Protein AF-A0A7D4CVN2-F1 (afdb_monomer)

Nearest PDB structures (foldseek):
  2p1a-assembly1_A  TM=7.571E-01  e=5.357E-05  Bacillus cereus ATCC 10987
  2p1a-assembly1_B  TM=7.573E-01  e=2.412E-04  Bacillus cereus ATCC 10987
  2rd9-assembly3_B  TM=7.571E-01  e=7.771E-04  Halalkalibacterium halodurans C-125
  2nsg-assembly1_A  TM=7.338E-01  e=1.968E-02  Corynebacterium glutamicum
  1a22-assembly1_A  TM=1.812E-01  e=3.917E+00  Homo sapiens

Mean predicted aligned error: 4.17 Å

Sequence (163 aa):
MNYSRTEVNALLDEHERAVRYLLSILKRWKEGDLNKSIPHDPKVTYGQVLNHVIGSGYHGYFVWIQQVLGWEVESPPVDKEEVEELCDLRKQMELLEKMTPYARHALKNLTNHDLYPTMYMSNWGGYYTIDGMLEHAIVHVWRHIRQLERAEATLIQQKEQGE

Foldseek 3Di:
DPQQCPLVVVLLVLLLVLLVVVLVVLVVDDLVQQQQAQPVGRVDGLLQLLLVLLLCLQVNLLQVLCVVVVHDADHGPDDNVCSNPDSGSVVSSVSSVCSSVVSCVSCVPPTPVQQDDDWDAGPVGDIHGNVRSSVVSSVSSVVSVVSVVVSVVVVVVVVVVPD

Organism: NCBI:txid1380685

Structure (mmCIF, N/CA/C/O backbone):
data_AF-A0A7D4CVN2-F1
#
_entry.id   AF-A0A7D4CVN2-F1
#
loop_
_atom_site.group_PDB
_atom_site.id
_atom_site.type_symbol
_atom_site.label_atom_id
_atom_site.label_alt_id
_atom_site.label_comp_id
_atom_site.label_asym_id
_atom_site.label_entity_id
_atom_site.label_seq_id
_atom_site.pdbx_PDB_ins_code
_atom_site.Cartn_x
_atom_site.Cartn_y
_atom_site.Cartn_z
_atom_site.occupancy
_atom_site.B_iso_or_equiv
_atom_site.auth_seq_id
_atom_site.auth_comp_id
_atom_site.auth_asym_id
_atom_site.auth_atom_id
_atom_site.pdbx_PDB_model_num
ATOM 1 N N . MET A 1 1 ? -5.386 -11.969 -26.713 1.00 49.62 1 MET A N 1
ATOM 2 C CA . MET A 1 1 ? -4.889 -11.779 -25.333 1.00 49.62 1 MET A CA 1
ATOM 3 C C . MET A 1 1 ? -3.421 -11.416 -25.416 1.00 49.62 1 MET A C 1
ATOM 5 O O . MET A 1 1 ? -2.707 -12.067 -26.167 1.00 49.62 1 MET A O 1
ATOM 9 N N . ASN A 1 2 ? -2.989 -10.356 -24.733 1.00 54.88 2 ASN A N 1
ATOM 10 C CA . ASN A 1 2 ? -1.581 -9.968 -24.714 1.00 54.88 2 ASN A CA 1
ATOM 11 C C . ASN A 1 2 ? -0.850 -10.845 -23.687 1.00 54.88 2 ASN A C 1
ATOM 13 O O . ASN A 1 2 ? -0.874 -10.555 -22.493 1.00 54.88 2 ASN A O 1
ATOM 17 N N . TYR A 1 3 ? -0.284 -11.963 -24.147 1.00 73.38 3 TYR A N 1
ATOM 18 C CA . TYR A 1 3 ? 0.368 -12.946 -23.275 1.00 73.38 3 TYR A CA 1
ATOM 19 C C . TYR A 1 3 ? 1.640 -12.408 -22.604 1.00 73.38 3 TYR A C 1
ATOM 21 O O . TYR A 1 3 ? 2.100 -12.984 -21.627 1.00 73.38 3 TYR A O 1
ATOM 29 N N . SER A 1 4 ? 2.176 -11.275 -23.067 1.00 85.00 4 SER A N 1
ATOM 30 C CA . SER A 1 4 ? 3.398 -10.677 -22.519 1.00 85.00 4 SER A CA 1
ATOM 31 C C . SER A 1 4 ? 3.245 -10.085 -21.118 1.00 85.00 4 SER A C 1
ATOM 33 O O . SER A 1 4 ? 4.238 -9.627 -20.568 1.00 85.00 4 SER A O 1
ATOM 35 N N . ARG A 1 5 ? 2.032 -10.046 -20.550 1.00 93.88 5 ARG A N 1
ATOM 36 C CA . ARG A 1 5 ? 1.753 -9.451 -19.230 1.00 93.88 5 ARG A CA 1
ATOM 37 C C . ARG A 1 5 ? 1.042 -10.391 -18.259 1.00 93.88 5 ARG A C 1
ATOM 39 O O . ARG A 1 5 ? 0.548 -9.933 -17.234 1.00 93.88 5 ARG A O 1
ATOM 46 N N . THR A 1 6 ? 0.896 -11.676 -18.578 1.00 93.94 6 THR A N 1
ATOM 47 C CA . THR A 1 6 ? 0.104 -12.592 -17.736 1.00 93.94 6 THR A CA 1
ATOM 48 C C . THR A 1 6 ? 0.650 -12.730 -16.320 1.00 93.94 6 THR A C 1
ATOM 50 O O . THR A 1 6 ? -0.140 -12.737 -15.383 1.00 93.94 6 THR A O 1
ATOM 53 N N . GLU A 1 7 ? 1.970 -12.804 -16.155 1.00 96.62 7 GLU A N 1
ATOM 54 C CA . GLU A 1 7 ? 2.616 -12.971 -14.846 1.00 96.62 7 GLU A CA 1
ATOM 55 C C . GLU A 1 7 ? 2.564 -11.664 -14.057 1.00 96.62 7 GLU A C 1
ATOM 57 O O . GLU A 1 7 ? 2.121 -11.650 -12.911 1.00 96.62 7 GLU A O 1
ATOM 62 N N . VAL A 1 8 ? 2.870 -10.540 -14.719 1.00 97.44 8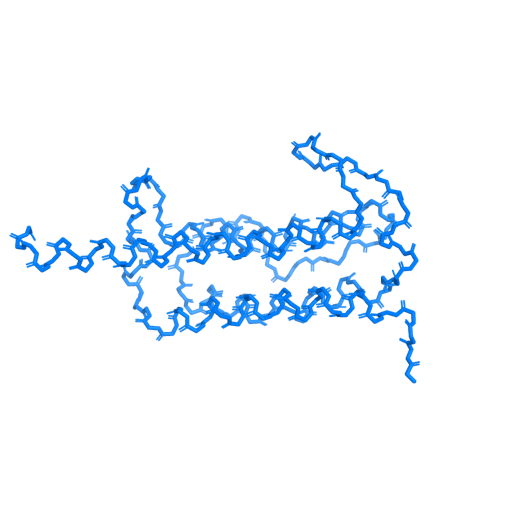 VAL A N 1
ATOM 63 C CA . VAL A 1 8 ? 2.697 -9.195 -14.147 1.00 97.44 8 VAL A CA 1
ATOM 64 C C . VAL A 1 8 ? 1.267 -8.995 -13.643 1.00 97.44 8 VAL A C 1
ATOM 66 O O . VAL A 1 8 ? 1.052 -8.522 -12.529 1.00 97.44 8 VAL A O 1
ATOM 69 N N . ASN A 1 9 ? 0.271 -9.363 -14.451 1.00 97.25 9 ASN A N 1
ATOM 70 C CA . ASN A 1 9 ? -1.128 -9.231 -14.066 1.00 97.25 9 ASN A CA 1
ATOM 71 C C . ASN A 1 9 ? -1.476 -10.151 -12.891 1.00 97.25 9 ASN A C 1
ATOM 73 O O . ASN A 1 9 ? -2.164 -9.693 -11.991 1.00 97.25 9 ASN A O 1
ATOM 77 N N . ALA A 1 10 ? -0.970 -11.388 -12.849 1.00 97.94 10 ALA A N 1
ATOM 78 C CA . ALA A 1 10 ? -1.205 -12.293 -11.723 1.00 97.94 10 ALA A CA 1
ATOM 79 C C . ALA A 1 10 ? -0.675 -11.719 -10.395 1.00 97.94 10 ALA A C 1
ATOM 81 O O . ALA A 1 10 ? -1.369 -11.775 -9.382 1.00 97.94 10 ALA A O 1
ATOM 82 N N . LEU A 1 11 ? 0.510 -11.100 -10.406 1.00 98.44 11 LEU A N 1
ATOM 83 C CA . LEU A 1 11 ? 1.072 -10.425 -9.231 1.00 98.44 11 LEU A CA 1
ATOM 84 C C . LEU A 1 11 ? 0.233 -9.208 -8.814 1.00 98.44 11 LEU A C 1
ATOM 86 O O . LEU A 1 11 ? -0.066 -9.028 -7.634 1.00 98.44 11 LEU A O 1
ATOM 90 N N . LEU A 1 12 ? -0.198 -8.385 -9.774 1.00 98.31 12 LEU A N 1
ATOM 91 C CA . LEU A 1 12 ? -1.059 -7.231 -9.495 1.00 98.31 12 LEU A CA 1
ATOM 92 C C . LEU A 1 12 ? -2.444 -7.642 -8.975 1.00 98.31 12 LEU A C 1
ATOM 94 O O . LEU A 1 12 ? -2.982 -6.977 -8.090 1.00 98.31 12 LEU A O 1
ATOM 98 N N . ASP A 1 13 ? -3.005 -8.733 -9.493 1.00 98.56 13 ASP A N 1
ATOM 99 C CA . ASP A 1 13 ? -4.278 -9.300 -9.044 1.00 98.56 13 ASP A CA 1
ATOM 100 C C . ASP A 1 13 ? -4.160 -9.841 -7.610 1.00 98.56 13 ASP A C 1
ATOM 102 O O . ASP A 1 13 ? -5.059 -9.648 -6.790 1.00 98.56 13 ASP A O 1
ATOM 106 N N . GLU A 1 14 ? -3.035 -10.472 -7.271 1.00 98.69 14 GLU A N 1
ATOM 107 C CA . GLU A 1 14 ? -2.769 -10.963 -5.919 1.00 98.69 14 GLU A CA 1
ATOM 108 C C . GLU A 1 14 ? -2.525 -9.815 -4.923 1.00 98.69 14 GLU A C 1
ATOM 110 O O . GLU A 1 14 ? -3.045 -9.842 -3.803 1.00 98.69 14 GLU A O 1
ATOM 115 N N . HIS A 1 15 ? -1.822 -8.758 -5.338 1.00 98.62 15 HIS A N 1
ATOM 116 C CA . HIS A 1 15 ? -1.700 -7.530 -4.549 1.00 98.62 15 HIS A CA 1
ATOM 117 C C . HIS A 1 15 ? -3.077 -6.894 -4.304 1.00 98.62 15 HIS A C 1
ATOM 119 O O . HIS A 1 15 ? -3.426 -6.565 -3.168 1.00 98.62 15 HIS A O 1
ATOM 125 N N . GLU A 1 16 ? -3.905 -6.778 -5.347 1.00 98.69 16 GLU A N 1
ATOM 126 C CA . GLU A 1 16 ? -5.287 -6.306 -5.228 1.00 98.69 16 GLU A CA 1
ATOM 127 C C . GLU A 1 16 ? -6.100 -7.177 -4.262 1.00 98.69 16 GLU A C 1
ATOM 129 O O . GLU A 1 16 ? -6.851 -6.651 -3.436 1.00 98.69 16 GLU A O 1
ATOM 134 N N . ARG A 1 17 ? -5.945 -8.504 -4.317 1.00 98.69 17 ARG A N 1
ATOM 135 C CA . ARG A 1 17 ? -6.622 -9.430 -3.402 1.00 98.69 17 ARG A CA 1
ATOM 136 C C . ARG A 1 17 ? -6.241 -9.163 -1.947 1.00 98.69 17 ARG A C 1
ATOM 138 O O . ARG A 1 17 ? -7.131 -9.138 -1.094 1.00 98.69 17 ARG A O 1
ATOM 145 N N . ALA A 1 18 ? -4.959 -8.931 -1.668 1.00 98.69 18 ALA A N 1
ATOM 146 C CA . ALA A 1 18 ? -4.482 -8.575 -0.335 1.00 98.69 18 ALA A CA 1
ATOM 147 C C . ALA A 1 18 ? -5.102 -7.252 0.148 1.00 98.69 18 ALA A C 1
ATOM 149 O O . ALA A 1 18 ? -5.692 -7.202 1.228 1.00 98.69 18 ALA A O 1
ATOM 150 N N . VAL A 1 19 ? -5.071 -6.202 -0.680 1.00 98.62 19 VAL A N 1
ATOM 151 C CA . VAL A 1 19 ? -5.665 -4.893 -0.351 1.00 98.62 19 VAL A CA 1
ATOM 152 C C . VAL A 1 19 ? -7.178 -4.999 -0.122 1.00 98.62 19 VAL A C 1
ATOM 154 O O . VAL A 1 19 ? -7.701 -4.453 0.849 1.00 98.62 19 VAL A O 1
ATOM 157 N N . ARG A 1 20 ? -7.901 -5.758 -0.955 1.00 98.56 20 ARG A N 1
ATOM 158 C CA . ARG A 1 20 ? -9.341 -6.013 -0.773 1.00 98.56 20 ARG A CA 1
ATOM 159 C C . ARG A 1 20 ? -9.639 -6.759 0.526 1.00 98.56 20 ARG A C 1
ATOM 161 O O . ARG A 1 20 ? -10.644 -6.468 1.176 1.00 98.56 20 ARG A O 1
ATOM 168 N N . TYR A 1 21 ? -8.785 -7.704 0.916 1.00 98.56 21 TYR A N 1
ATOM 169 C CA . TYR A 1 21 ? -8.926 -8.389 2.196 1.00 98.56 21 TYR A CA 1
ATOM 170 C C . TYR A 1 21 ? -8.703 -7.426 3.367 1.00 98.56 21 TYR A C 1
ATOM 172 O O . TYR A 1 21 ? -9.528 -7.395 4.282 1.00 98.56 21 TYR A O 1
ATOM 180 N N . LEU A 1 22 ? -7.672 -6.575 3.308 1.00 98.44 22 LEU A N 1
ATOM 181 C CA . LEU A 1 22 ? -7.462 -5.517 4.300 1.00 98.44 22 LEU A CA 1
ATOM 182 C C . LEU A 1 22 ? -8.694 -4.608 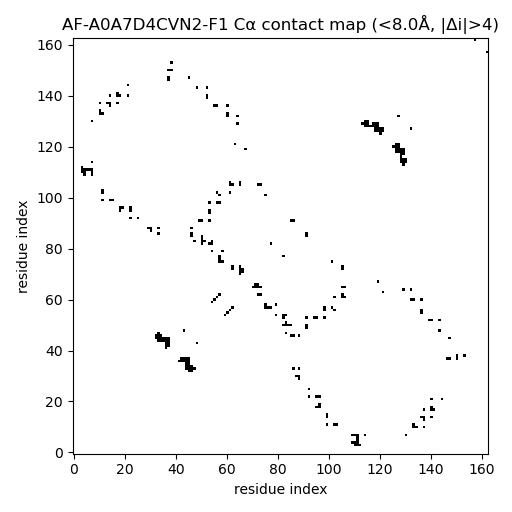4.412 1.00 98.44 22 LEU A C 1
ATOM 184 O O . LEU A 1 22 ? -9.228 -4.439 5.504 1.00 98.44 22 LEU A O 1
ATOM 188 N N . LEU A 1 23 ? -9.228 -4.115 3.292 1.00 98.38 23 LEU A N 1
ATOM 189 C CA . LEU A 1 23 ? -10.462 -3.320 3.271 1.00 98.38 23 LEU A CA 1
ATOM 190 C C . LEU A 1 23 ? -11.647 -4.046 3.929 1.00 98.38 23 LEU A C 1
ATOM 192 O O . LEU A 1 23 ? -12.466 -3.418 4.597 1.00 98.38 23 LEU A O 1
ATOM 196 N N . SER A 1 24 ? -11.752 -5.369 3.776 1.00 97.31 24 SER A N 1
ATOM 197 C CA . SER A 1 24 ? -12.809 -6.158 4.423 1.00 97.31 24 SER A CA 1
ATOM 198 C C . SER A 1 24 ? -12.689 -6.204 5.953 1.00 97.31 24 SER A C 1
ATOM 200 O O . SER A 1 24 ? -13.711 -6.270 6.639 1.00 97.31 24 SER A O 1
ATOM 202 N N . ILE A 1 25 ? -11.464 -6.129 6.488 1.00 95.62 25 ILE A N 1
ATOM 203 C CA . ILE A 1 25 ? -11.207 -5.972 7.925 1.00 95.62 25 ILE A CA 1
ATOM 204 C C . ILE A 1 25 ? -11.654 -4.582 8.375 1.00 95.62 25 ILE A C 1
ATOM 206 O O . ILE A 1 25 ? -12.456 -4.473 9.302 1.00 95.62 25 ILE A O 1
ATOM 210 N N . LEU A 1 26 ? -11.221 -3.539 7.658 1.00 96.50 26 LEU A N 1
ATOM 211 C CA . LEU A 1 26 ? -11.501 -2.139 8.000 1.00 96.50 26 LEU A CA 1
ATOM 212 C C . LEU A 1 26 ? -12.993 -1.796 8.010 1.00 96.50 26 LEU A C 1
ATOM 214 O O . LEU A 1 26 ? -13.424 -0.953 8.786 1.00 96.50 26 LEU A O 1
ATOM 218 N N . LYS A 1 27 ? -13.822 -2.500 7.229 1.00 95.62 27 LYS A N 1
ATOM 219 C CA . LYS A 1 27 ? -15.290 -2.343 7.266 1.00 95.62 27 LYS A CA 1
ATOM 220 C C . LYS A 1 27 ? -15.918 -2.626 8.634 1.00 95.62 27 LYS A C 1
ATOM 222 O O . LYS A 1 27 ? -17.052 -2.215 8.866 1.00 95.62 27 LYS A O 1
ATOM 227 N N . ARG A 1 28 ? -15.232 -3.359 9.516 1.00 92.88 28 ARG A N 1
ATOM 228 C CA . ARG A 1 28 ? -15.699 -3.632 10.885 1.00 92.88 28 ARG A CA 1
ATOM 229 C C . ARG A 1 28 ? -15.233 -2.578 11.888 1.00 92.88 28 ARG A C 1
ATOM 231 O O . ARG A 1 28 ? -15.683 -2.611 13.032 1.00 92.88 28 ARG A O 1
ATOM 238 N N . TRP A 1 29 ? -14.327 -1.691 11.483 1.00 95.00 29 TRP A N 1
ATOM 239 C CA . TRP A 1 29 ? -13.711 -0.714 12.365 1.00 95.00 29 TRP A CA 1
ATOM 240 C C . TRP A 1 29 ? -14.576 0.533 12.532 1.00 95.00 29 TRP A C 1
ATOM 242 O O . TRP A 1 29 ? -15.378 0.903 11.674 1.00 95.00 29 TRP A O 1
ATOM 252 N N . LYS A 1 30 ? -14.385 1.191 13.669 1.00 94.38 30 LYS A N 1
ATOM 253 C CA . LYS A 1 30 ? -14.841 2.548 13.971 1.00 94.38 30 LYS A CA 1
ATOM 254 C C . LYS A 1 30 ? -13.630 3.476 14.001 1.00 94.38 30 LYS A C 1
ATOM 256 O O . LYS A 1 30 ? -12.517 3.020 14.226 1.00 94.38 30 LYS A O 1
ATOM 261 N N . GLU A 1 31 ? -13.856 4.784 13.901 1.00 89.75 31 GLU A N 1
ATOM 262 C CA . GLU A 1 31 ? -12.778 5.788 13.934 1.00 89.75 31 GLU A CA 1
ATOM 263 C C . GLU A 1 31 ? -11.836 5.629 15.141 1.00 89.75 31 GLU A C 1
ATOM 265 O O . GLU A 1 31 ? -10.617 5.686 15.020 1.00 89.75 31 GLU A O 1
ATOM 270 N N . GLY A 1 32 ? -12.398 5.326 16.318 1.00 92.25 32 GLY A N 1
ATOM 271 C CA . GLY A 1 32 ? -11.618 5.103 17.539 1.00 92.25 32 GLY A CA 1
ATOM 272 C C . GLY A 1 32 ? -10.671 3.898 17.483 1.00 92.25 32 GLY A C 1
ATOM 273 O O . GLY A 1 32 ? -9.752 3.821 18.295 1.00 92.25 32 GLY A O 1
ATOM 274 N N . ASP A 1 33 ? -10.857 2.976 16.535 1.00 94.44 33 ASP A N 1
ATOM 275 C CA . ASP A 1 33 ? -9.988 1.811 16.376 1.00 94.44 33 ASP A CA 1
ATOM 276 C C . ASP A 1 33 ? -8.612 2.189 15.823 1.00 94.44 33 ASP A C 1
ATOM 278 O O . ASP A 1 33 ? -7.642 1.504 16.139 1.00 94.44 33 ASP A O 1
ATOM 282 N N . LEU A 1 34 ? -8.491 3.308 15.096 1.00 95.75 34 LEU A N 1
ATOM 283 C CA . LEU A 1 34 ? -7.201 3.799 14.601 1.00 95.75 34 LEU A CA 1
ATOM 284 C C . LEU A 1 34 ? -6.204 4.088 15.724 1.00 95.75 34 LEU A C 1
ATOM 286 O O . LEU A 1 34 ? -5.001 3.925 15.530 1.00 95.75 34 LEU A O 1
ATOM 290 N N . ASN A 1 35 ? -6.705 4.475 16.899 1.00 94.69 35 ASN A N 1
ATOM 291 C CA . ASN A 1 35 ? -5.899 4.819 18.068 1.00 94.69 35 ASN A CA 1
ATOM 292 C C . ASN A 1 35 ? -5.513 3.600 18.918 1.00 94.69 35 ASN A C 1
ATOM 294 O O . ASN A 1 35 ? -4.796 3.750 19.906 1.00 94.69 35 ASN A O 1
ATOM 298 N N . LYS A 1 36 ? -5.980 2.392 18.575 1.00 93.44 36 LYS A N 1
ATOM 299 C CA . LYS A 1 36 ? -5.586 1.174 19.290 1.00 93.44 36 LYS A CA 1
ATOM 300 C C . LYS A 1 36 ? -4.118 0.869 19.030 1.00 93.44 36 LYS A C 1
ATOM 302 O O . LYS A 1 36 ? -3.670 0.876 17.886 1.00 93.44 36 LYS A O 1
ATOM 307 N N . SER A 1 37 ? -3.392 0.551 20.093 1.00 92.88 37 SER A N 1
ATOM 308 C CA . SER A 1 37 ? -1.999 0.122 20.012 1.00 92.88 37 SER A CA 1
ATOM 309 C C . SER A 1 37 ? -1.867 -1.340 19.578 1.00 92.88 37 SER A C 1
ATOM 311 O O . SER A 1 37 ? -2.726 -2.179 19.861 1.00 92.88 37 SER A O 1
ATOM 313 N N . ILE A 1 38 ? -0.746 -1.668 18.938 1.00 91.75 38 ILE A N 1
ATOM 314 C CA . ILE A 1 38 ? -0.348 -3.051 18.676 1.00 91.75 38 ILE A CA 1
ATOM 315 C C . ILE A 1 38 ? 0.165 -3.684 19.988 1.00 91.75 38 ILE A C 1
ATOM 317 O O . ILE A 1 38 ? 1.071 -3.129 20.606 1.00 91.75 38 ILE A O 1
ATOM 321 N N . PRO A 1 39 ? -0.335 -4.860 20.424 1.00 81.56 39 PRO A N 1
ATOM 322 C CA . PRO A 1 39 ? 0.016 -5.441 21.728 1.00 81.56 39 PRO A CA 1
ATOM 323 C C . PRO A 1 39 ? 1.516 -5.656 21.981 1.00 81.56 39 PRO A C 1
ATOM 325 O O . PRO A 1 39 ? 1.973 -5.548 23.114 1.00 81.56 39 PRO A O 1
ATOM 328 N N . HIS A 1 40 ? 2.291 -5.957 20.936 1.00 79.25 40 HIS A N 1
ATOM 329 C CA . HIS A 1 40 ? 3.741 -6.181 21.032 1.00 79.25 40 HIS A CA 1
ATOM 330 C C . HIS A 1 40 ? 4.583 -4.956 20.649 1.00 79.25 40 HIS A C 1
ATOM 332 O O . HIS A 1 40 ? 5.807 -5.022 20.707 1.00 79.25 40 HIS A O 1
ATOM 338 N N . ASP A 1 41 ? 3.938 -3.854 20.268 1.00 84.50 41 ASP A N 1
ATOM 339 C CA . ASP A 1 41 ? 4.583 -2.571 20.013 1.00 84.50 41 ASP A CA 1
ATOM 340 C C . ASP A 1 41 ? 3.609 -1.438 20.372 1.00 84.50 41 ASP A C 1
ATOM 342 O O . ASP A 1 41 ? 2.926 -0.889 19.503 1.00 84.50 41 ASP A O 1
ATOM 346 N N . PRO A 1 42 ? 3.489 -1.098 21.669 1.00 79.69 42 PRO A N 1
ATOM 347 C CA . PRO A 1 42 ? 2.459 -0.180 22.136 1.00 79.69 42 PRO A CA 1
ATOM 348 C C . PRO A 1 42 ? 2.618 1.253 21.605 1.00 79.69 42 PRO A C 1
ATOM 350 O O . PRO A 1 42 ? 1.682 2.046 21.712 1.00 79.69 42 PRO A O 1
ATOM 353 N N . LYS A 1 43 ? 3.784 1.582 21.030 1.00 87.56 43 LYS A N 1
ATOM 354 C CA . LYS A 1 43 ? 4.072 2.877 20.397 1.00 87.56 43 LYS A CA 1
ATOM 355 C C . LYS A 1 43 ? 3.497 2.988 18.987 1.00 87.56 43 LYS A C 1
ATOM 357 O O . LYS A 1 43 ? 3.448 4.095 18.461 1.00 87.56 43 LYS A O 1
ATOM 362 N N . VAL A 1 44 ? 3.101 1.864 18.393 1.00 92.81 44 VAL A N 1
ATOM 363 C CA . VAL A 1 44 ? 2.536 1.795 17.049 1.00 92.81 44 VAL A CA 1
ATOM 364 C C . VAL A 1 44 ? 1.035 1.567 17.149 1.00 92.81 44 VAL A C 1
ATOM 366 O O . VAL A 1 44 ? 0.576 0.619 17.790 1.00 92.81 44 VAL A O 1
ATOM 369 N N . THR A 1 45 ? 0.264 2.431 16.497 1.00 95.81 45 THR A N 1
ATOM 370 C CA . THR A 1 45 ? -1.193 2.319 16.420 1.00 95.81 45 THR A CA 1
ATOM 371 C C . THR A 1 45 ? -1.652 1.619 15.146 1.00 95.81 45 THR A C 1
ATOM 373 O O . THR A 1 45 ? -0.905 1.472 14.176 1.00 95.81 45 THR A O 1
ATOM 376 N N . TYR A 1 46 ? -2.916 1.203 15.122 1.00 96.56 46 TYR A N 1
ATOM 377 C CA . TYR A 1 46 ? -3.542 0.620 13.936 1.00 96.56 46 TYR A CA 1
ATOM 378 C C . TYR A 1 46 ? -3.499 1.598 12.757 1.00 96.56 46 TYR A C 1
ATOM 380 O O . TYR A 1 46 ? -3.137 1.201 11.651 1.00 96.56 46 TYR A O 1
ATOM 388 N N . GLY A 1 47 ? -3.792 2.880 13.002 1.00 97.19 47 GLY A N 1
ATOM 389 C CA . GLY A 1 47 ? -3.705 3.926 11.983 1.00 97.19 47 GLY A CA 1
ATOM 390 C C . GLY A 1 47 ? -2.297 4.069 11.406 1.00 97.19 47 GLY A C 1
ATOM 391 O O . GLY A 1 47 ? -2.142 4.129 10.191 1.00 97.19 47 GLY A O 1
ATOM 392 N N . GLN A 1 48 ? -1.258 4.011 12.243 1.00 97.25 48 GLN A N 1
ATOM 393 C CA . GLN A 1 48 ? 0.130 4.068 11.770 1.00 97.25 48 GLN A CA 1
ATOM 394 C C . GLN A 1 48 ? 0.515 2.850 10.918 1.00 97.25 48 GLN A C 1
ATOM 396 O O . GLN A 1 48 ? 1.247 2.992 9.940 1.00 97.25 48 GLN A O 1
ATOM 401 N N . VAL A 1 49 ? -0.006 1.657 11.233 1.00 97.38 49 VAL A N 1
ATOM 402 C CA . VAL A 1 49 ? 0.169 0.472 10.374 1.00 97.38 49 VAL A CA 1
ATOM 403 C C . VAL A 1 49 ? -0.502 0.679 9.013 1.00 97.38 49 VAL A C 1
ATOM 405 O O . VAL A 1 49 ? 0.088 0.334 7.988 1.00 97.38 49 VAL A O 1
ATOM 408 N N . LEU A 1 50 ? -1.699 1.273 8.973 1.00 97.88 50 LEU A N 1
ATOM 409 C CA . LEU A 1 50 ? -2.375 1.590 7.711 1.00 97.88 50 LEU A CA 1
ATOM 410 C C . LEU A 1 50 ? -1.606 2.628 6.894 1.00 97.88 50 LEU A C 1
ATOM 412 O O . LEU A 1 50 ? -1.376 2.397 5.708 1.00 97.88 50 LEU A O 1
ATOM 416 N N . ASN A 1 51 ? -1.137 3.708 7.521 1.00 98.19 51 ASN A N 1
ATOM 417 C CA . ASN A 1 51 ? -0.305 4.720 6.863 1.00 98.19 51 ASN A CA 1
ATOM 418 C C . ASN A 1 51 ? 0.967 4.094 6.290 1.00 98.19 51 ASN A C 1
ATOM 420 O O . ASN A 1 51 ? 1.349 4.391 5.162 1.00 98.19 51 ASN A O 1
ATOM 424 N N . HIS A 1 52 ? 1.584 3.159 7.018 1.00 97.25 52 HIS A N 1
ATOM 425 C CA . HIS A 1 52 ? 2.748 2.432 6.527 1.00 97.25 52 HIS A CA 1
ATOM 426 C C . HIS A 1 52 ? 2.435 1.601 5.274 1.00 97.25 52 HIS A C 1
ATOM 428 O O . HIS A 1 52 ? 3.212 1.623 4.321 1.00 97.25 52 HIS A O 1
ATOM 434 N N . VAL A 1 53 ? 1.299 0.897 5.232 1.00 98.19 53 VAL A N 1
ATOM 435 C CA . VAL A 1 53 ? 0.863 0.144 4.041 1.00 98.19 53 VAL A CA 1
ATOM 436 C C . VAL A 1 53 ? 0.573 1.084 2.868 1.00 98.19 53 VAL A C 1
ATOM 438 O O . VAL A 1 53 ? 1.081 0.864 1.768 1.00 98.19 53 VAL A O 1
ATOM 441 N N . ILE A 1 54 ? -0.183 2.158 3.106 1.00 98.31 54 ILE A N 1
ATOM 442 C CA . ILE A 1 54 ? -0.534 3.167 2.097 1.00 98.31 54 ILE A CA 1
ATOM 443 C C . ILE A 1 54 ? 0.732 3.802 1.513 1.00 98.31 54 ILE A C 1
ATOM 445 O O . ILE A 1 54 ? 0.924 3.795 0.296 1.00 98.31 54 ILE A O 1
ATOM 449 N N . GLY A 1 55 ? 1.627 4.277 2.377 1.00 97.44 55 GLY A N 1
ATOM 450 C CA . GLY A 1 55 ? 2.875 4.918 1.982 1.00 97.44 55 GLY A CA 1
ATOM 451 C C . GLY A 1 55 ? 3.812 3.970 1.236 1.00 97.44 55 GLY A C 1
ATOM 452 O O . GLY A 1 55 ? 4.430 4.372 0.254 1.00 97.44 55 GLY A O 1
ATOM 453 N N . SER A 1 56 ? 3.872 2.695 1.634 1.00 96.31 56 SER A N 1
ATOM 454 C CA . SER A 1 56 ? 4.703 1.692 0.950 1.00 96.31 56 SER A CA 1
ATOM 455 C C . SER A 1 56 ? 4.220 1.409 -0.477 1.00 96.31 56 SER A C 1
ATOM 457 O O . SER A 1 56 ? 5.042 1.227 -1.374 1.00 96.31 56 SER A O 1
ATOM 459 N N . GLY A 1 57 ? 2.904 1.421 -0.711 1.00 95.50 57 GLY A N 1
ATOM 460 C CA . GLY A 1 57 ? 2.332 1.295 -2.052 1.00 95.50 57 GLY A CA 1
ATOM 461 C C . GLY A 1 57 ? 2.587 2.532 -2.917 1.00 95.50 57 GLY A C 1
ATOM 462 O O . GLY A 1 57 ? 3.168 2.425 -3.996 1.00 95.50 57 GLY A O 1
ATOM 463 N N . TYR A 1 58 ? 2.184 3.709 -2.433 1.00 97.00 58 TYR A N 1
ATOM 464 C CA . TYR A 1 58 ? 2.228 4.953 -3.208 1.00 97.00 58 TYR A CA 1
ATOM 465 C C . TYR A 1 58 ? 3.634 5.529 -3.385 1.00 97.00 58 TYR A C 1
ATOM 467 O O . TYR A 1 58 ? 3.949 6.014 -4.461 1.00 97.00 58 TYR A O 1
ATOM 475 N N . HIS A 1 59 ? 4.500 5.448 -2.375 1.00 95.88 59 HIS A N 1
ATOM 476 C CA . HIS A 1 59 ? 5.824 6.087 -2.391 1.00 95.88 59 HIS A CA 1
ATOM 477 C C . HIS A 1 59 ? 6.989 5.092 -2.334 1.00 95.88 59 HIS A C 1
ATOM 479 O O . HIS A 1 59 ? 8.149 5.501 -2.326 1.00 95.88 59 HIS A O 1
ATOM 485 N N . GLY A 1 60 ? 6.695 3.793 -2.260 1.00 95.56 60 GLY A N 1
ATOM 486 C CA . GLY A 1 60 ? 7.689 2.734 -2.132 1.00 95.56 60 GLY A CA 1
ATOM 487 C C . GLY A 1 60 ? 7.784 1.886 -3.392 1.00 95.56 60 GLY A C 1
ATOM 488 O O . GLY A 1 60 ? 8.479 2.236 -4.342 1.00 95.56 60 GLY A O 1
ATOM 489 N N . TYR A 1 61 ? 7.108 0.740 -3.384 1.00 97.12 61 TYR A N 1
ATOM 490 C CA . TYR A 1 61 ? 7.362 -0.358 -4.316 1.00 97.12 61 TYR A CA 1
ATOM 491 C C . TYR A 1 61 ? 7.157 0.024 -5.785 1.00 97.12 61 TYR A C 1
ATOM 493 O O . TYR A 1 61 ? 8.045 -0.198 -6.608 1.00 97.12 61 TYR A O 1
ATOM 501 N N . PHE A 1 62 ? 6.023 0.640 -6.128 1.00 96.81 62 PHE A N 1
ATOM 502 C CA . PHE A 1 62 ? 5.713 0.977 -7.522 1.00 96.81 62 PHE A CA 1
ATOM 503 C C . PHE A 1 62 ? 6.560 2.139 -8.047 1.00 96.81 62 PHE A C 1
ATOM 505 O O . PHE A 1 62 ? 6.928 2.156 -9.220 1.00 96.81 62 PHE A O 1
ATOM 512 N N . VAL A 1 63 ? 6.925 3.085 -7.180 1.00 96.56 63 VAL A N 1
ATOM 513 C CA . VAL A 1 63 ? 7.870 4.161 -7.509 1.00 96.56 63 VAL A CA 1
ATOM 514 C C . VAL A 1 63 ? 9.259 3.587 -7.765 1.00 96.56 63 VAL A C 1
ATOM 516 O O . VAL A 1 63 ? 9.869 3.899 -8.784 1.00 96.56 63 VAL A O 1
ATOM 519 N N . TRP A 1 64 ? 9.734 2.695 -6.894 1.00 97.38 64 TRP A N 1
ATOM 520 C CA . TRP A 1 64 ? 11.036 2.056 -7.051 1.00 97.38 64 TRP A CA 1
ATOM 521 C C . TRP A 1 64 ? 11.133 1.277 -8.367 1.00 97.38 64 TRP A C 1
ATOM 523 O O . TRP A 1 64 ? 12.117 1.440 -9.081 1.00 97.38 64 TRP A O 1
ATOM 533 N N . ILE A 1 65 ? 10.101 0.503 -8.740 1.00 97.81 65 ILE A N 1
ATOM 534 C CA . ILE A 1 65 ? 10.082 -0.239 -10.016 1.00 97.81 65 ILE A CA 1
ATOM 535 C C . ILE A 1 65 ? 10.253 0.719 -11.203 1.00 97.81 65 ILE A C 1
ATOM 537 O O . ILE A 1 65 ? 11.085 0.480 -12.074 1.00 97.81 65 ILE A O 1
ATOM 541 N N . GLN A 1 66 ? 9.508 1.827 -11.224 1.00 97.56 66 GLN A N 1
ATOM 542 C CA . GLN A 1 66 ? 9.621 2.831 -12.288 1.00 97.56 66 GLN A CA 1
ATOM 543 C C . GLN A 1 66 ? 11.030 3.442 -12.335 1.00 97.56 66 GLN A C 1
ATOM 545 O O . GLN A 1 66 ? 11.623 3.542 -13.407 1.00 97.56 66 GLN A O 1
ATOM 550 N N . GLN A 1 67 ? 11.598 3.782 -11.174 1.00 96.56 67 GLN A N 1
ATOM 551 C CA . GLN A 1 67 ? 12.932 4.377 -11.068 1.00 96.56 67 GLN A CA 1
ATOM 552 C C . GLN A 1 67 ? 14.034 3.450 -11.589 1.00 96.56 67 GLN A C 1
ATOM 554 O O . GLN A 1 67 ? 14.873 3.882 -12.378 1.00 96.56 67 GLN A O 1
ATOM 559 N N . VAL A 1 68 ? 14.041 2.178 -11.179 1.00 97.25 68 VAL A N 1
ATOM 560 C CA . VAL A 1 68 ? 15.104 1.241 -11.580 1.00 97.25 68 VAL A CA 1
ATOM 561 C C . VAL A 1 68 ? 15.013 0.827 -13.049 1.00 97.25 68 VAL A C 1
ATOM 563 O O . VAL A 1 68 ? 16.026 0.466 -13.648 1.00 97.25 68 VAL A O 1
ATOM 566 N N . LEU A 1 69 ? 13.822 0.930 -13.646 1.00 96.88 69 LEU A N 1
ATOM 567 C CA . LEU A 1 69 ? 13.601 0.748 -15.083 1.00 96.88 69 LEU A CA 1
ATOM 568 C C . LEU A 1 69 ? 13.822 2.038 -15.894 1.00 96.88 69 LEU A C 1
ATOM 570 O O . LEU A 1 69 ? 13.692 2.021 -17.118 1.00 96.88 69 LEU A O 1
ATOM 574 N N . GLY A 1 70 ? 14.181 3.148 -15.238 1.00 96.56 70 GLY A N 1
ATOM 575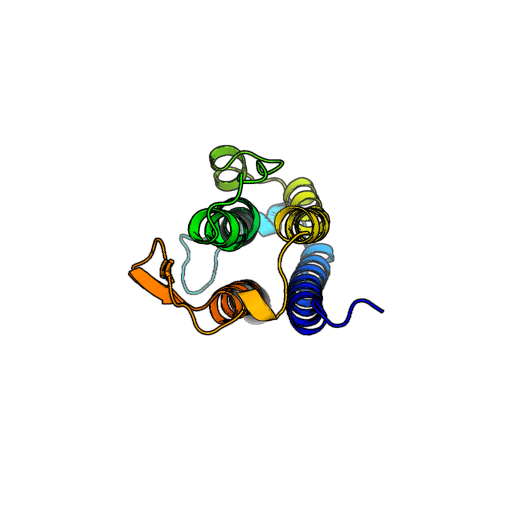 C CA . GLY A 1 70 ? 14.444 4.434 -15.887 1.00 96.56 70 GLY A CA 1
ATOM 576 C C . GLY A 1 70 ? 13.201 5.084 -16.496 1.00 96.56 70 GLY A C 1
ATOM 577 O O . GLY A 1 70 ? 13.315 5.845 -17.456 1.00 96.56 70 GLY A O 1
ATOM 578 N N . TRP A 1 71 ? 12.013 4.757 -15.987 1.00 96.69 71 TRP A N 1
ATOM 579 C CA . TRP A 1 71 ? 10.757 5.345 -16.437 1.00 96.69 71 TRP A CA 1
ATOM 580 C C . TRP A 1 71 ? 10.510 6.693 -15.765 1.00 96.69 71 TRP A C 1
ATOM 582 O O . TRP A 1 71 ? 10.998 6.969 -14.668 1.00 96.69 71 TRP A O 1
ATOM 592 N N . GLU A 1 72 ? 9.702 7.524 -16.420 1.00 95.44 72 GLU A N 1
ATOM 593 C CA . GLU A 1 72 ? 9.094 8.668 -15.750 1.00 95.44 72 GLU A CA 1
ATOM 594 C C . GLU A 1 72 ? 8.192 8.151 -14.624 1.00 95.44 72 GLU A C 1
ATOM 596 O O . GLU A 1 72 ? 7.370 7.258 -14.836 1.00 95.44 72 GLU A O 1
ATOM 601 N N . VAL A 1 73 ? 8.404 8.668 -13.415 1.00 94.81 73 VAL A N 1
ATOM 602 C CA . VAL A 1 73 ? 7.678 8.224 -12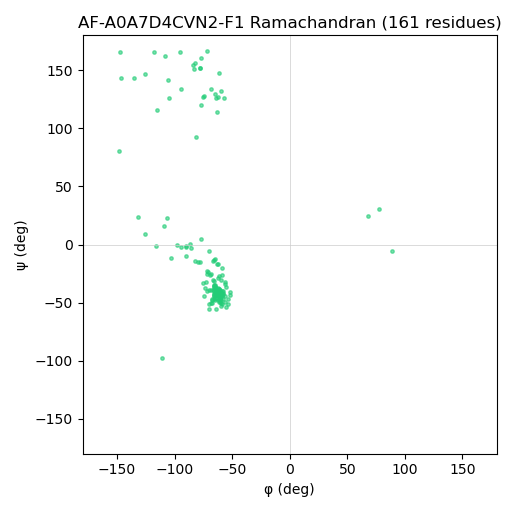.226 1.00 94.81 73 VAL A CA 1
ATOM 603 C C . VAL A 1 73 ? 6.285 8.835 -12.244 1.00 94.81 73 VAL A C 1
ATOM 605 O O . VAL A 1 73 ? 6.142 10.053 -12.179 1.00 94.81 73 VAL A O 1
ATOM 608 N N . GLU A 1 74 ? 5.264 7.983 -12.264 1.00 92.94 74 GLU A N 1
ATOM 609 C CA . GLU A 1 74 ? 3.885 8.402 -12.045 1.00 92.94 74 GLU A CA 1
ATOM 610 C C . GLU A 1 74 ? 3.737 8.977 -10.630 1.00 92.94 74 GLU A C 1
ATOM 612 O O . GLU A 1 74 ? 3.865 8.253 -9.630 1.00 92.94 74 GLU A O 1
ATOM 617 N N . SER A 1 75 ? 3.454 10.279 -10.558 1.00 91.06 75 SER A N 1
ATOM 618 C CA . SER A 1 75 ? 3.246 10.991 -9.300 1.00 91.06 75 SER A CA 1
ATOM 619 C C . SER A 1 75 ? 2.119 10.345 -8.491 1.00 91.06 75 SER A C 1
ATOM 621 O O . SER A 1 75 ? 1.006 10.180 -9.001 1.00 91.06 75 SER A O 1
ATOM 623 N N . PRO A 1 76 ? 2.366 9.985 -7.223 1.00 92.06 76 PRO A N 1
ATOM 624 C CA . PRO A 1 76 ? 1.316 9.473 -6.359 1.00 92.06 76 PRO A CA 1
ATOM 625 C C . PRO A 1 76 ? 0.198 10.511 -6.158 1.00 92.06 76 PRO A C 1
ATOM 627 O O . PRO A 1 76 ? 0.470 11.708 -6.121 1.00 92.06 76 PRO A O 1
ATOM 630 N N . PRO A 1 77 ? -1.065 10.081 -6.001 1.00 91.00 77 PRO A N 1
ATOM 631 C CA . PRO A 1 77 ? -2.213 10.975 -5.842 1.00 91.00 77 PRO A CA 1
ATOM 632 C C . PRO A 1 77 ? -2.330 11.593 -4.436 1.00 91.00 77 PRO A C 1
ATOM 634 O O . PRO A 1 77 ? -3.340 12.224 -4.133 1.00 91.00 77 PRO A O 1
ATOM 637 N N . VAL A 1 78 ? -1.356 11.344 -3.565 1.00 93.56 78 VAL A N 1
ATOM 638 C CA . VAL A 1 78 ? -1.297 11.796 -2.175 1.00 93.56 78 VAL A CA 1
ATOM 639 C C . VAL A 1 78 ? 0.166 12.045 -1.829 1.00 93.56 78 VAL A C 1
ATOM 641 O O . VAL A 1 78 ? 1.026 11.312 -2.315 1.00 93.56 78 VAL A O 1
ATOM 644 N N . ASP A 1 79 ? 0.446 13.069 -1.027 1.00 95.38 79 ASP A N 1
ATOM 645 C CA . ASP A 1 79 ? 1.807 13.375 -0.589 1.00 95.38 79 ASP A CA 1
ATOM 646 C C . ASP A 1 79 ? 2.256 12.440 0.540 1.00 95.38 79 ASP A C 1
ATOM 648 O O . ASP A 1 79 ? 1.452 11.953 1.340 1.00 95.38 79 ASP A O 1
ATOM 652 N N . LYS A 1 80 ? 3.567 12.201 0.633 1.00 93.56 80 LYS A N 1
ATOM 653 C CA . LYS A 1 80 ? 4.120 11.256 1.608 1.00 93.56 80 LYS A CA 1
ATOM 654 C C . LYS A 1 80 ? 3.865 11.721 3.041 1.00 93.56 80 LYS A C 1
ATOM 656 O O . LYS A 1 80 ? 3.428 10.928 3.871 1.00 93.56 80 LYS A O 1
ATOM 661 N N . GLU A 1 81 ? 4.111 12.996 3.309 1.00 94.75 81 GLU A N 1
ATOM 662 C CA . GLU A 1 81 ? 3.899 13.628 4.610 1.00 94.75 81 GLU A CA 1
ATOM 663 C C . GLU A 1 81 ? 2.414 13.581 5.001 1.00 94.75 81 GLU A C 1
ATOM 665 O O . GLU A 1 81 ? 2.076 13.277 6.144 1.00 94.75 81 GLU A O 1
ATOM 670 N N . GLU A 1 82 ? 1.515 13.781 4.030 1.00 94.75 82 GLU A N 1
ATOM 671 C CA . GLU A 1 82 ? 0.070 13.677 4.247 1.00 94.75 82 GLU A CA 1
ATOM 672 C C . GLU A 1 82 ? -0.344 12.255 4.649 1.00 94.75 82 GLU A C 1
ATOM 674 O O . GLU A 1 82 ? -1.184 12.086 5.534 1.00 94.75 82 GLU A O 1
ATOM 679 N N . VAL A 1 83 ? 0.250 11.223 4.038 1.00 95.50 83 VAL A N 1
ATOM 680 C CA . VAL A 1 83 ? 0.004 9.828 4.430 1.00 95.50 83 VAL A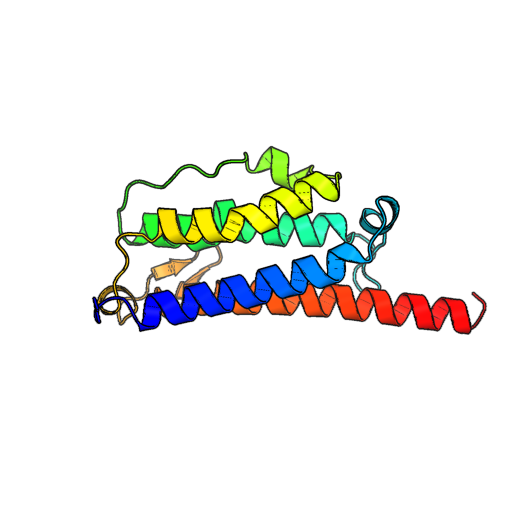 CA 1
ATOM 681 C C . VAL A 1 83 ? 0.529 9.544 5.833 1.00 95.50 83 VAL A C 1
ATOM 683 O O . VAL A 1 83 ? -0.144 8.855 6.594 1.00 95.50 83 VAL A O 1
ATOM 686 N N . GLU A 1 84 ? 1.716 10.034 6.191 1.00 93.44 84 GLU A N 1
ATOM 687 C CA . GLU A 1 84 ? 2.334 9.760 7.495 1.00 93.44 84 GLU A CA 1
ATOM 688 C C . GLU A 1 84 ? 1.480 10.282 8.660 1.00 93.44 84 GLU A C 1
ATOM 690 O O . GLU A 1 84 ? 1.317 9.582 9.665 1.00 93.44 84 GLU A O 1
ATOM 695 N N . GLU A 1 85 ? 0.866 11.452 8.491 1.00 94.00 85 GLU A N 1
ATOM 696 C CA . GLU A 1 85 ? 0.030 12.110 9.503 1.00 94.00 85 GLU A CA 1
ATOM 697 C C . GLU A 1 85 ? -1.459 11.724 9.433 1.00 94.00 85 GLU A C 1
ATOM 699 O O . GLU A 1 85 ? -2.260 12.158 10.267 1.00 94.00 85 GLU A O 1
ATOM 704 N N . LEU A 1 86 ? -1.857 10.897 8.462 1.00 95.38 86 LEU A N 1
ATOM 705 C CA . LEU A 1 86 ? -3.260 10.584 8.212 1.00 95.38 86 LEU A CA 1
ATOM 706 C C . LEU A 1 86 ? -3.913 9.841 9.390 1.00 95.38 86 LEU A C 1
ATOM 708 O O . LEU A 1 86 ? -3.458 8.777 9.810 1.00 95.38 86 LEU A O 1
ATOM 712 N N . CYS A 1 87 ? -5.028 10.373 9.890 1.00 94.44 87 CYS A N 1
ATOM 713 C CA . CYS A 1 87 ? -5.758 9.827 11.039 1.00 94.44 87 CYS A CA 1
ATOM 714 C C . CYS A 1 87 ? -7.274 9.698 10.805 1.00 94.44 87 CYS A C 1
ATOM 716 O O . CYS A 1 87 ? -8.037 9.681 11.765 1.00 94.44 87 CYS A O 1
ATOM 718 N N . ASP A 1 88 ? -7.694 9.610 9.539 1.00 97.00 88 ASP A N 1
ATOM 719 C CA . ASP A 1 88 ? -9.094 9.468 9.120 1.00 97.00 88 ASP A CA 1
ATOM 720 C C . ASP A 1 88 ? -9.301 8.112 8.429 1.00 97.00 88 ASP A C 1
ATOM 722 O O . ASP A 1 88 ? -8.736 7.854 7.357 1.00 97.00 88 ASP A O 1
ATOM 726 N N . LEU A 1 89 ? -10.116 7.242 9.033 1.00 97.50 89 LEU A N 1
ATOM 727 C CA . LEU A 1 89 ? -10.337 5.870 8.567 1.00 97.50 89 LEU A CA 1
ATOM 728 C C . LEU A 1 89 ? -10.965 5.853 7.175 1.00 97.50 89 LEU A C 1
ATOM 730 O O . LEU A 1 89 ? -10.583 5.044 6.327 1.00 97.50 89 LEU A O 1
ATOM 734 N N . ARG A 1 90 ? -11.920 6.749 6.909 1.00 97.50 90 ARG A N 1
ATOM 735 C CA . ARG A 1 90 ? -12.599 6.816 5.612 1.00 97.50 90 ARG A CA 1
ATOM 736 C C . ARG A 1 90 ? -11.610 7.193 4.514 1.00 97.50 90 ARG A C 1
ATOM 738 O O . ARG A 1 90 ? -11.624 6.572 3.452 1.00 97.50 90 ARG A O 1
ATOM 745 N N . LYS A 1 91 ? -10.743 8.169 4.771 1.00 97.44 91 LYS A N 1
ATOM 746 C CA . LYS A 1 91 ? -9.713 8.604 3.827 1.00 97.44 91 LYS A CA 1
ATOM 747 C C . LYS A 1 91 ? -8.639 7.532 3.627 1.00 97.44 91 LYS A C 1
ATOM 749 O O . LYS A 1 91 ? -8.23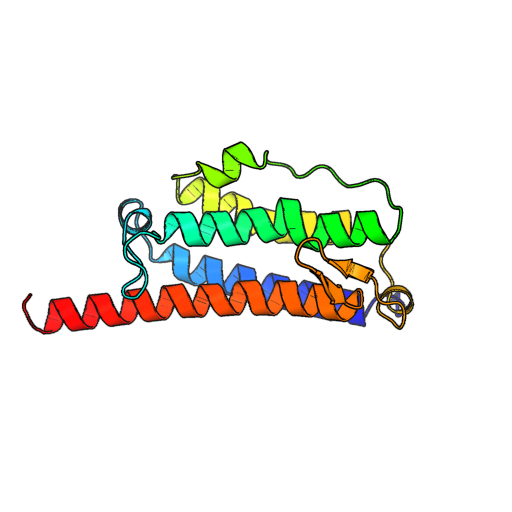8 7.289 2.492 1.00 97.44 91 LYS A O 1
ATOM 754 N N . GLN A 1 92 ? -8.233 6.823 4.682 1.00 97.88 92 GLN A N 1
ATOM 755 C CA . GLN A 1 92 ? -7.336 5.664 4.565 1.00 97.88 92 GLN A CA 1
ATOM 756 C C . GLN A 1 92 ? -7.946 4.556 3.694 1.00 97.88 92 GLN A C 1
ATOM 758 O O . GLN A 1 92 ? -7.273 4.021 2.813 1.00 97.88 92 GLN A O 1
ATOM 763 N N . MET A 1 93 ? -9.229 4.234 3.893 1.00 98.25 93 MET A N 1
ATOM 764 C CA . MET A 1 93 ? -9.945 3.259 3.065 1.00 98.25 93 MET A CA 1
ATOM 765 C C . MET A 1 93 ? -10.029 3.707 1.602 1.00 98.25 93 MET A C 1
ATOM 767 O O . MET A 1 93 ? -9.762 2.907 0.710 1.00 98.25 93 MET A O 1
ATOM 771 N N . GLU A 1 94 ? -10.326 4.981 1.344 1.00 97.94 94 GLU A N 1
ATOM 772 C CA . GLU A 1 94 ? -10.361 5.537 -0.014 1.00 97.94 94 GLU A CA 1
ATOM 773 C C . GLU A 1 94 ? -8.996 5.429 -0.716 1.00 97.94 94 GLU A C 1
ATOM 775 O O . GLU A 1 94 ? -8.916 5.035 -1.883 1.00 97.94 94 GLU A O 1
ATOM 780 N N . LEU A 1 95 ? -7.904 5.734 -0.009 1.00 98.31 95 LEU A N 1
ATOM 781 C CA . LEU A 1 95 ? -6.550 5.597 -0.546 1.00 98.31 95 LEU A CA 1
ATOM 782 C C . LEU A 1 95 ? -6.203 4.137 -0.857 1.00 98.31 95 LEU A C 1
ATOM 784 O O . LEU A 1 95 ? -5.600 3.871 -1.898 1.00 98.31 95 LEU A O 1
ATOM 788 N N . LEU A 1 96 ? -6.609 3.192 -0.005 1.00 98.12 96 LEU A N 1
ATOM 789 C CA . LEU A 1 96 ? -6.441 1.757 -0.255 1.00 98.12 96 LEU A CA 1
ATOM 790 C C . LEU A 1 96 ? -7.256 1.290 -1.473 1.00 98.12 96 LEU A C 1
ATOM 792 O O . LEU A 1 96 ? -6.735 0.554 -2.309 1.00 98.12 96 LEU A O 1
ATOM 796 N N . GLU A 1 97 ? -8.500 1.750 -1.632 1.00 97.56 97 GLU A N 1
ATOM 797 C CA . GLU A 1 97 ? -9.333 1.446 -2.807 1.00 97.56 97 GLU A CA 1
ATOM 798 C C . GLU A 1 97 ? -8.699 1.956 -4.111 1.00 97.56 97 GLU A C 1
ATOM 800 O O . GLU A 1 97 ? -8.704 1.260 -5.130 1.00 97.56 97 GLU A O 1
ATOM 805 N N . LYS A 1 98 ? -8.092 3.148 -4.073 1.00 97.69 98 LYS A N 1
ATOM 806 C CA . LYS A 1 98 ? -7.412 3.771 -5.221 1.00 97.69 98 LYS A CA 1
ATOM 807 C C . LYS A 1 98 ? -6.023 3.199 -5.519 1.00 97.69 98 LYS A C 1
ATOM 809 O O . LYS A 1 98 ? -5.518 3.388 -6.629 1.00 97.69 98 LYS A O 1
ATOM 814 N N . MET A 1 99 ? -5.430 2.452 -4.587 1.00 97.69 99 MET A N 1
ATOM 815 C CA . MET A 1 99 ? -4.061 1.946 -4.720 1.00 97.69 99 MET A CA 1
ATOM 816 C C . MET A 1 99 ? -3.911 0.981 -5.896 1.00 97.69 99 MET A C 1
ATOM 818 O O . MET A 1 99 ? -2.915 1.026 -6.614 1.00 97.69 99 MET A O 1
ATOM 822 N N . THR A 1 100 ? -4.904 0.120 -6.129 1.00 95.12 100 THR A N 1
ATOM 823 C CA . THR A 1 100 ? -4.841 -0.845 -7.236 1.00 95.12 100 THR A CA 1
ATOM 824 C C . THR A 1 100 ? -4.906 -0.160 -8.608 1.00 95.12 100 THR A C 1
ATOM 826 O O . THR A 1 100 ? -4.038 -0.435 -9.440 1.00 95.12 100 THR A O 1
ATOM 829 N N . PRO A 1 101 ? -5.873 0.743 -8.883 1.00 97.19 101 PRO A N 1
ATOM 830 C CA . PRO A 1 101 ? -5.854 1.551 -10.101 1.00 97.19 101 PRO A CA 1
ATOM 831 C C . PRO A 1 101 ? -4.531 2.292 -10.320 1.00 97.19 101 PRO A C 1
ATOM 833 O O . PRO A 1 101 ? -4.003 2.256 -11.432 1.00 97.19 101 PRO A O 1
ATOM 836 N N . TYR A 1 102 ? -3.974 2.899 -9.266 1.00 97.50 102 TYR A N 1
ATOM 837 C CA . TYR A 1 102 ? -2.669 3.559 -9.326 1.00 97.50 102 TYR A CA 1
ATOM 838 C C . TYR A 1 102 ? -1.559 2.583 -9.733 1.00 97.50 102 TYR A C 1
ATOM 840 O O . TYR A 1 102 ? -0.874 2.824 -10.723 1.00 97.50 102 TYR A O 1
ATOM 848 N N . ALA A 1 103 ? -1.432 1.442 -9.050 1.00 97.12 103 ALA A N 1
ATOM 849 C CA . ALA A 1 103 ? -0.414 0.433 -9.342 1.00 97.12 103 ALA A CA 1
ATOM 850 C C . ALA A 1 103 ? -0.480 -0.054 -10.799 1.00 97.12 103 ALA A C 1
ATOM 852 O O . ALA A 1 103 ? 0.536 -0.144 -11.489 1.00 97.12 103 ALA A O 1
ATOM 853 N N . ARG A 1 104 ? -1.692 -0.326 -11.300 1.00 97.19 104 ARG A N 1
ATOM 854 C CA . ARG A 1 104 ? -1.903 -0.754 -12.691 1.00 97.19 104 ARG A CA 1
ATOM 855 C C . ARG A 1 104 ? -1.533 0.338 -13.691 1.00 97.19 104 ARG A C 1
ATOM 857 O O . ARG A 1 104 ? -1.015 0.012 -14.757 1.00 97.19 104 ARG A O 1
ATOM 864 N N . HIS A 1 105 ? -1.786 1.604 -13.362 1.00 97.00 105 HIS A N 1
ATOM 865 C CA . HIS A 1 105 ? -1.388 2.727 -14.205 1.00 97.00 105 HIS A CA 1
ATOM 866 C C . HIS A 1 105 ? 0.132 2.917 -14.216 1.00 97.00 105 HIS A C 1
ATOM 868 O O . HIS A 1 105 ? 0.733 2.939 -15.289 1.00 97.00 105 HIS A O 1
ATOM 874 N N . ALA A 1 106 ? 0.750 2.978 -13.035 1.00 96.75 106 ALA A N 1
ATOM 875 C CA . ALA A 1 106 ? 2.192 3.132 -12.854 1.00 96.75 106 ALA A CA 1
ATOM 876 C C . ALA A 1 106 ? 2.985 2.022 -13.568 1.00 96.75 106 ALA A C 1
ATOM 878 O O . ALA A 1 106 ? 4.052 2.257 -14.125 1.00 96.75 106 ALA A O 1
ATOM 879 N N . LEU A 1 107 ? 2.431 0.805 -13.620 1.00 97.19 107 LEU A N 1
ATOM 880 C CA . LEU A 1 107 ? 3.065 -0.364 -14.235 1.00 97.19 107 LEU A CA 1
ATOM 881 C C . LEU A 1 107 ? 2.430 -0.765 -15.581 1.00 97.19 107 LEU A C 1
ATOM 883 O O . LEU A 1 107 ? 2.566 -1.908 -16.037 1.00 97.19 107 LEU A O 1
ATOM 887 N N . LYS A 1 108 ? 1.749 0.163 -16.268 1.00 96.06 108 LYS A N 1
ATOM 888 C CA . LYS A 1 108 ? 1.043 -0.094 -17.543 1.00 96.06 108 LYS A CA 1
ATOM 889 C C . LYS A 1 108 ? 1.941 -0.530 -18.704 1.00 96.06 108 LYS A C 1
ATOM 891 O O . LYS A 1 108 ? 1.431 -1.087 -19.670 1.00 96.06 108 LYS A O 1
ATOM 896 N N . ASN A 1 109 ? 3.253 -0.317 -18.591 1.00 95.31 109 ASN A N 1
ATOM 897 C CA . ASN A 1 109 ? 4.244 -0.722 -19.592 1.00 95.31 109 ASN A CA 1
ATOM 898 C C . ASN A 1 109 ? 5.039 -1.978 -19.195 1.00 95.31 109 ASN A C 1
ATOM 900 O O . ASN A 1 109 ? 5.689 -2.561 -20.052 1.00 95.31 109 ASN A O 1
ATOM 904 N N . LEU A 1 110 ? 4.940 -2.436 -17.940 1.00 96.94 110 LEU A N 1
ATOM 905 C CA . LEU A 1 110 ? 5.673 -3.604 -17.438 1.00 96.94 110 LEU A CA 1
ATOM 906 C C . LEU A 1 110 ? 5.263 -4.914 -18.125 1.00 96.94 110 LEU A C 1
ATOM 908 O O . LEU A 1 110 ? 4.083 -5.252 -18.186 1.00 96.94 110 LEU A O 1
ATOM 912 N N . THR A 1 111 ? 6.220 -5.685 -18.611 1.00 96.88 111 THR A N 1
ATOM 913 C CA . THR A 1 111 ? 5.990 -6.987 -19.250 1.00 96.88 111 THR A CA 1
ATOM 914 C C . THR A 1 111 ? 6.661 -8.110 -18.465 1.00 96.88 111 THR A C 1
ATOM 916 O O . THR A 1 111 ? 7.513 -7.865 -17.618 1.00 96.88 111 THR A O 1
ATOM 919 N N . ASN A 1 112 ? 6.309 -9.365 -18.753 1.00 96.62 112 ASN A N 1
ATOM 920 C CA . ASN A 1 112 ? 6.934 -10.534 -18.130 1.00 96.62 112 ASN A CA 1
ATOM 921 C C . ASN A 1 112 ? 8.454 -10.576 -18.392 1.00 96.62 112 ASN A C 1
ATOM 923 O O . ASN A 1 112 ? 9.195 -11.131 -17.592 1.00 96.62 112 ASN A O 1
ATOM 927 N N . HIS A 1 113 ? 8.941 -9.971 -19.484 1.00 95.75 113 HIS A N 1
ATOM 928 C CA . HIS A 1 113 ? 10.378 -9.893 -19.763 1.00 95.75 113 HIS A CA 1
ATOM 929 C C . HIS A 1 113 ? 11.119 -8.986 -18.766 1.00 95.75 113 HIS A C 1
ATOM 931 O O . HIS A 1 113 ? 12.310 -9.164 -18.541 1.00 95.75 113 HIS A O 1
ATOM 937 N N . ASP A 1 114 ? 10.432 -8.024 -18.154 1.00 96.88 114 ASP A N 1
ATOM 938 C CA . ASP A 1 114 ? 11.038 -7.099 -17.192 1.00 96.88 114 ASP A CA 1
ATOM 939 C C . ASP A 1 114 ? 11.144 -7.710 -15.783 1.00 96.88 114 ASP A C 1
ATOM 941 O O . ASP A 1 114 ? 11.856 -7.184 -14.929 1.00 96.88 114 ASP A O 1
ATOM 945 N N . LEU A 1 115 ? 10.443 -8.823 -15.524 1.00 97.44 115 LEU A N 1
ATOM 946 C CA . LEU A 1 115 ? 10.384 -9.476 -14.212 1.00 97.44 115 LEU A CA 1
ATOM 947 C C . LEU A 1 115 ? 11.738 -10.042 -13.766 1.00 97.44 115 LEU A C 1
ATOM 949 O O . LEU A 1 115 ? 12.069 -9.984 -12.581 1.00 97.44 115 LEU A O 1
ATOM 953 N N . TYR A 1 116 ? 12.523 -10.549 -14.718 1.00 96.19 116 TYR A N 1
ATOM 954 C CA . TYR A 1 116 ? 13.769 -11.287 -14.514 1.00 96.19 116 TYR A CA 1
ATOM 955 C C . TYR A 1 116 ? 14.763 -11.033 -15.660 1.00 96.19 116 TYR A C 1
ATOM 957 O O . TYR A 1 116 ? 14.363 -10.592 -16.732 1.00 96.19 116 TYR A O 1
ATOM 965 N N . PRO A 1 117 ? 16.054 -11.384 -15.507 1.00 94.69 117 PRO A N 1
ATOM 966 C CA . PRO A 1 117 ? 16.728 -11.829 -14.284 1.00 94.69 117 PRO A CA 1
ATOM 967 C C . PRO A 1 117 ? 17.421 -10.682 -13.532 1.00 94.69 117 PRO A C 1
ATOM 969 O O . PRO A 1 117 ? 18.042 -10.920 -12.498 1.00 94.69 117 PRO A O 1
ATOM 972 N N . THR A 1 118 ? 17.373 -9.460 -14.069 1.00 97.44 118 THR A N 1
ATOM 973 C CA . THR A 1 118 ? 18.124 -8.320 -13.538 1.00 97.44 118 THR A CA 1
ATOM 974 C C . THR A 1 118 ? 17.723 -8.027 -12.098 1.00 97.44 118 THR A C 1
ATOM 976 O O . THR A 1 118 ? 16.540 -7.945 -11.773 1.00 97.44 118 THR A O 1
ATOM 979 N N . MET A 1 119 ? 18.727 -7.853 -11.241 1.00 97.75 119 MET A N 1
ATOM 980 C CA . MET A 1 119 ? 18.543 -7.474 -9.847 1.00 97.75 119 MET A CA 1
ATOM 981 C C . MET A 1 119 ? 18.928 -6.014 -9.643 1.00 97.75 119 MET A C 1
ATOM 983 O O . MET A 1 119 ? 19.936 -5.546 -10.171 1.00 97.75 119 MET A O 1
ATOM 987 N N . TYR A 1 120 ? 18.162 -5.325 -8.811 1.00 97.75 120 TYR A N 1
ATOM 988 C CA . TYR A 1 120 ? 18.344 -3.920 -8.487 1.00 97.75 120 TYR A CA 1
ATOM 989 C C . TYR A 1 120 ? 18.436 -3.742 -6.973 1.00 97.75 120 TYR A C 1
ATOM 991 O O . TYR A 1 120 ? 17.805 -4.473 -6.205 1.00 97.75 120 TYR A O 1
ATOM 999 N N . MET A 1 121 ? 19.228 -2.766 -6.536 1.00 97.31 121 MET A N 1
ATOM 1000 C CA . MET A 1 121 ? 19.360 -2.437 -5.121 1.00 97.31 121 MET A CA 1
ATOM 1001 C C . MET A 1 121 ? 18.119 -1.669 -4.648 1.00 97.31 121 MET A C 1
ATOM 1003 O O . MET A 1 121 ? 17.716 -0.670 -5.243 1.00 97.31 121 MET A O 1
ATOM 1007 N N . SER A 1 122 ? 17.497 -2.149 -3.577 1.00 93.38 122 SER A N 1
ATOM 1008 C CA . SER A 1 122 ? 16.403 -1.460 -2.890 1.00 93.38 122 SER A CA 1
ATOM 1009 C C . SER A 1 122 ? 16.922 -0.323 -2.014 1.00 93.38 122 SER A C 1
ATOM 1011 O O . SER A 1 122 ? 18.073 -0.327 -1.569 1.00 93.38 122 SER A O 1
ATOM 1013 N N . ASN A 1 123 ? 16.036 0.612 -1.674 1.00 85.50 123 ASN A N 1
ATOM 1014 C CA . ASN A 1 123 ? 16.357 1.733 -0.785 1.00 85.50 123 ASN A CA 1
ATOM 1015 C C . ASN A 1 123 ? 16.694 1.289 0.656 1.00 85.50 123 ASN A C 1
ATOM 1017 O O . ASN A 1 123 ? 17.212 2.082 1.435 1.00 85.50 123 ASN A O 1
ATOM 1021 N N . TRP A 1 124 ? 16.426 0.026 1.009 1.00 86.44 124 TRP A N 1
ATOM 1022 C CA . TRP A 1 124 ? 16.768 -0.593 2.296 1.00 86.44 124 TRP A CA 1
ATOM 1023 C C . TRP A 1 124 ? 17.899 -1.633 2.188 1.00 86.44 124 TRP A C 1
ATOM 1025 O O . TRP A 1 124 ? 18.110 -2.422 3.107 1.00 86.44 124 TRP A O 1
ATOM 1035 N N . GLY A 1 125 ? 18.646 -1.638 1.077 1.00 89.25 125 GLY A N 1
ATOM 1036 C CA . GLY A 1 125 ? 19.922 -2.349 0.940 1.00 89.25 125 GLY A CA 1
ATOM 1037 C C . GLY A 1 125 ? 19.858 -3.801 0.451 1.00 89.25 125 GLY A C 1
ATOM 1038 O O . GLY A 1 125 ? 20.905 -4.388 0.190 1.00 89.25 125 GLY A O 1
ATOM 1039 N N . GLY A 1 126 ? 18.669 -4.387 0.283 1.00 92.75 126 GLY A N 1
ATOM 1040 C CA . GLY A 1 126 ? 18.504 -5.709 -0.343 1.00 92.75 126 GLY A CA 1
ATOM 1041 C C . GLY A 1 126 ? 18.484 -5.636 -1.873 1.00 92.75 126 GLY A C 1
ATOM 1042 O O . GLY A 1 126 ? 18.038 -4.629 -2.422 1.00 92.75 126 GLY A O 1
ATOM 1043 N N . TYR A 1 127 ? 18.920 -6.694 -2.561 1.00 97.25 127 TYR A N 1
ATOM 1044 C CA . TYR A 1 127 ? 18.792 -6.817 -4.018 1.00 97.25 127 TYR A CA 1
ATOM 1045 C C . TYR A 1 127 ? 17.531 -7.597 -4.388 1.00 97.25 127 TYR A C 1
ATOM 1047 O O . TYR A 1 127 ? 17.290 -8.669 -3.835 1.00 97.25 127 TYR A O 1
ATOM 1055 N N . TYR A 1 128 ? 16.767 -7.083 -5.349 1.00 98.06 128 TYR A N 1
ATOM 1056 C CA . TYR A 1 128 ? 15.516 -7.685 -5.811 1.00 98.06 128 TYR A CA 1
ATOM 1057 C C . TYR A 1 128 ? 15.440 -7.677 -7.333 1.00 98.06 128 TYR A C 1
ATOM 1059 O O . TYR A 1 128 ? 15.856 -6.712 -7.974 1.00 98.06 128 TYR A O 1
ATOM 1067 N N . THR A 1 129 ? 14.871 -8.732 -7.908 1.00 98.50 129 THR A N 1
ATOM 1068 C CA . THR A 1 129 ? 14.288 -8.657 -9.251 1.00 98.50 129 THR A CA 1
ATOM 1069 C C . THR A 1 129 ? 12.990 -7.845 -9.199 1.00 98.50 129 THR A C 1
A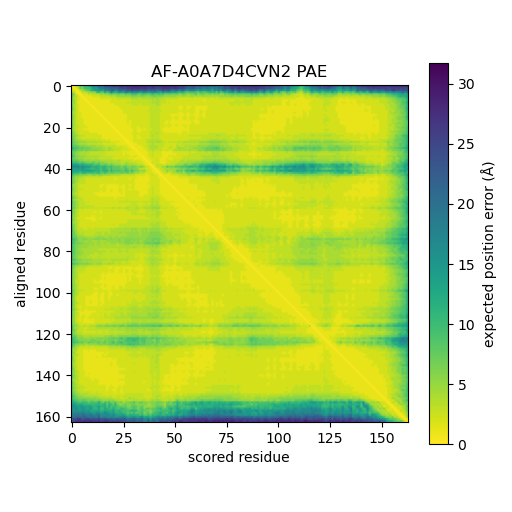TOM 1071 O O . THR A 1 129 ? 12.463 -7.584 -8.111 1.00 98.50 129 THR A O 1
ATOM 1074 N N . ILE A 1 130 ? 12.448 -7.436 -10.349 1.00 98.38 130 ILE A N 1
ATOM 1075 C CA . ILE A 1 130 ? 11.142 -6.756 -10.364 1.00 98.38 130 ILE A CA 1
ATOM 1076 C C . ILE A 1 130 ? 10.047 -7.694 -9.847 1.00 98.38 130 ILE A C 1
ATOM 1078 O O . ILE A 1 130 ? 9.204 -7.267 -9.059 1.00 98.38 130 ILE A O 1
ATOM 1082 N N . ASP A 1 131 ? 10.114 -8.976 -10.213 1.00 98.50 131 ASP A N 1
ATOM 1083 C CA . ASP A 1 131 ? 9.237 -10.017 -9.675 1.00 98.50 131 ASP A CA 1
ATOM 1084 C C . ASP A 1 131 ? 9.294 -10.089 -8.146 1.00 98.50 131 ASP A C 1
ATOM 1086 O O . ASP A 1 131 ? 8.284 -9.889 -7.477 1.00 98.50 131 ASP A O 1
ATOM 1090 N N . GLY A 1 132 ? 10.498 -10.228 -7.582 1.00 98.12 132 GLY A N 1
ATOM 1091 C CA . GLY A 1 132 ? 10.687 -10.306 -6.137 1.00 98.12 132 GLY A CA 1
ATOM 1092 C C . GLY A 1 132 ? 10.244 -9.036 -5.404 1.00 98.12 132 GLY A C 1
ATOM 1093 O O . GLY A 1 132 ? 9.813 -9.108 -4.254 1.00 98.12 132 GLY A O 1
ATOM 1094 N N . MET A 1 133 ? 10.308 -7.864 -6.047 1.00 98.12 133 MET A N 1
ATOM 1095 C CA . MET A 1 133 ? 9.760 -6.632 -5.475 1.00 98.12 133 MET A CA 1
ATOM 1096 C C . MET A 1 133 ? 8.225 -6.628 -5.471 1.00 98.12 133 MET A C 1
ATOM 1098 O O . MET A 1 133 ? 7.619 -6.197 -4.489 1.00 98.12 133 MET A O 1
ATOM 1102 N N . LEU A 1 134 ? 7.583 -7.120 -6.534 1.00 98.38 134 LEU A N 1
ATOM 1103 C CA . LEU A 1 134 ? 6.126 -7.270 -6.581 1.00 98.38 134 LEU A CA 1
ATOM 1104 C C . LEU A 1 134 ? 5.638 -8.315 -5.569 1.00 98.38 134 LEU A C 1
ATOM 1106 O O . LEU A 1 134 ? 4.681 -8.055 -4.840 1.00 98.38 134 LEU A O 1
ATOM 1110 N N . GLU A 1 135 ? 6.333 -9.447 -5.443 1.00 98.38 135 GLU A N 1
ATOM 1111 C CA . GLU A 1 135 ? 6.089 -10.425 -4.378 1.00 98.38 135 GLU A CA 1
ATOM 1112 C C . GLU A 1 135 ? 6.250 -9.793 -2.993 1.00 98.38 135 GLU A C 1
ATOM 1114 O O . GLU A 1 135 ? 5.412 -9.996 -2.111 1.00 98.38 135 GLU A O 1
ATOM 1119 N N . HIS A 1 136 ? 7.287 -8.971 -2.800 1.00 97.56 136 HIS A N 1
ATOM 1120 C CA . HIS A 1 136 ? 7.500 -8.259 -1.547 1.00 97.56 136 HIS A CA 1
ATOM 1121 C C . HIS A 1 136 ? 6.340 -7.305 -1.222 1.00 97.56 136 HIS A C 1
ATOM 1123 O O . HIS A 1 136 ? 5.859 -7.305 -0.088 1.00 97.56 136 HIS A O 1
ATOM 1129 N N . ALA A 1 137 ? 5.842 -6.556 -2.211 1.00 97.94 137 ALA A N 1
ATOM 1130 C CA . ALA A 1 137 ? 4.677 -5.688 -2.053 1.00 97.94 137 ALA A CA 1
ATOM 1131 C C . ALA A 1 137 ? 3.424 -6.473 -1.621 1.00 97.94 137 ALA A C 1
ATOM 1133 O O . ALA A 1 137 ? 2.692 -6.034 -0.735 1.00 97.94 137 ALA A O 1
ATOM 1134 N N . ILE A 1 138 ? 3.204 -7.669 -2.178 1.00 98.69 138 ILE A N 1
ATOM 1135 C CA . ILE A 1 138 ? 2.101 -8.564 -1.793 1.00 98.69 138 ILE A CA 1
ATOM 1136 C C . ILE A 1 138 ? 2.248 -9.029 -0.339 1.00 98.69 138 ILE A C 1
ATOM 1138 O O . ILE A 1 138 ? 1.332 -8.871 0.477 1.00 98.69 138 ILE A O 1
ATOM 1142 N N . VAL A 1 139 ? 3.393 -9.629 0.008 1.00 98.38 139 VAL A N 1
ATOM 1143 C CA . VAL A 1 139 ? 3.590 -10.204 1.350 1.00 98.38 139 VAL A CA 1
ATOM 1144 C C . VAL A 1 139 ? 3.672 -9.128 2.425 1.00 98.38 139 VAL A C 1
ATOM 1146 O O . VAL A 1 139 ? 3.319 -9.398 3.572 1.00 98.38 139 VAL A O 1
ATOM 1149 N N . HIS A 1 140 ? 4.090 -7.908 2.077 1.00 97.94 140 HIS A N 1
ATOM 1150 C CA . HIS A 1 140 ? 4.073 -6.754 2.974 1.00 97.94 140 HIS A CA 1
ATOM 1151 C C . HIS A 1 140 ? 2.652 -6.451 3.457 1.00 97.94 140 HIS A C 1
ATOM 1153 O O . HIS A 1 140 ? 2.424 -6.418 4.670 1.00 97.94 140 HIS A O 1
ATOM 1159 N N . VAL A 1 141 ? 1.683 -6.356 2.539 1.00 98.56 141 VAL A N 1
ATOM 1160 C CA . VAL A 1 141 ? 0.266 -6.152 2.885 1.00 98.56 141 VAL A CA 1
ATOM 1161 C C . VAL A 1 141 ? -0.244 -7.306 3.755 1.00 98.56 141 VAL A C 1
ATOM 1163 O O . VAL A 1 141 ? -0.806 -7.070 4.826 1.00 98.56 141 VAL A O 1
ATOM 1166 N N . TRP A 1 142 ? 0.016 -8.562 3.369 1.00 98.50 142 TRP A N 1
ATOM 1167 C CA . TRP A 1 142 ? -0.400 -9.739 4.150 1.00 98.50 142 TRP A CA 1
ATOM 1168 C C . TRP A 1 142 ? 0.214 -9.799 5.551 1.00 98.50 142 TRP A C 1
ATOM 1170 O O . TRP A 1 142 ? -0.460 -10.176 6.514 1.00 98.50 142 TRP A O 1
ATOM 1180 N N . ARG A 1 143 ? 1.479 -9.402 5.698 1.00 97.38 143 ARG A N 1
ATOM 1181 C CA . ARG A 1 143 ? 2.158 -9.324 6.994 1.00 97.38 143 ARG A CA 1
ATOM 1182 C C . ARG A 1 143 ? 1.458 -8.330 7.919 1.00 97.38 143 ARG A C 1
ATOM 1184 O O . ARG A 1 143 ? 1.225 -8.658 9.082 1.00 97.38 143 ARG A O 1
ATOM 1191 N N . HIS A 1 144 ? 1.088 -7.155 7.412 1.00 97.12 144 HIS A N 1
ATOM 1192 C CA . HIS A 1 144 ? 0.405 -6.133 8.209 1.00 97.12 144 HIS A CA 1
ATOM 1193 C C . HIS A 1 144 ? -1.065 -6.468 8.475 1.00 97.12 144 HIS A C 1
ATOM 1195 O O . HIS A 1 144 ? -1.540 -6.234 9.582 1.00 97.12 144 HIS A O 1
ATOM 1201 N N . ILE A 1 145 ? -1.752 -7.143 7.549 1.00 97.19 145 ILE A N 1
ATOM 1202 C CA . ILE A 1 145 ? -3.053 -7.772 7.824 1.00 97.19 145 ILE A CA 1
ATOM 1203 C C . ILE A 1 145 ? -2.952 -8.690 9.047 1.00 97.19 145 ILE A C 1
ATOM 1205 O O . ILE A 1 145 ? -3.725 -8.551 9.992 1.00 97.19 145 ILE A O 1
ATOM 1209 N N . ARG A 1 146 ? -1.963 -9.595 9.076 1.00 95.12 146 ARG A N 1
ATOM 1210 C CA . ARG A 1 146 ? -1.779 -10.517 10.209 1.00 95.12 146 ARG A CA 1
ATOM 1211 C C . ARG A 1 146 ? -1.409 -9.806 11.503 1.00 95.12 146 ARG A C 1
ATOM 1213 O O . ARG A 1 146 ? -1.824 -10.254 12.570 1.00 95.12 146 ARG A O 1
ATOM 1220 N N . GLN A 1 147 ? -0.645 -8.722 11.424 1.00 93.88 147 GLN A N 1
ATOM 1221 C CA . GLN A 1 147 ? -0.345 -7.878 12.578 1.00 93.88 147 GLN A CA 1
ATOM 1222 C C . GLN A 1 147 ? -1.628 -7.282 13.179 1.00 93.88 147 GLN A C 1
ATOM 1224 O O . GLN A 1 147 ? -1.817 -7.364 14.392 1.00 93.88 147 GLN A O 1
ATOM 1229 N N . LEU A 1 148 ? -2.520 -6.751 12.338 1.00 94.81 148 LEU A N 1
ATOM 1230 C CA . LEU A 1 148 ? -3.795 -6.166 12.758 1.00 94.81 148 LEU A CA 1
ATOM 1231 C C . LEU A 1 148 ? -4.766 -7.219 13.309 1.00 94.81 148 LEU A C 1
ATOM 1233 O O . LEU A 1 148 ? -5.290 -7.047 14.403 1.00 94.81 148 LEU A O 1
ATOM 1237 N N . GLU A 1 149 ? -4.954 -8.346 12.619 1.00 93.94 149 GLU A N 1
ATOM 1238 C CA . GLU A 1 149 ? -5.855 -9.417 13.078 1.00 93.94 149 GLU A CA 1
ATOM 1239 C C . GLU A 1 149 ? -5.428 -10.004 14.431 1.00 93.94 149 GLU A C 1
ATOM 1241 O O . GLU A 1 149 ? -6.265 -10.265 15.295 1.00 93.94 149 GLU A O 1
ATOM 1246 N N . ARG A 1 150 ? -4.118 -10.200 14.646 1.00 91.19 150 ARG A N 1
ATOM 1247 C CA . ARG A 1 150 ? -3.599 -10.650 15.948 1.00 91.19 150 ARG A CA 1
ATOM 1248 C C . ARG A 1 150 ? -3.875 -9.623 17.035 1.00 91.19 150 ARG A C 1
ATOM 1250 O O . ARG A 1 150 ? -4.256 -10.003 18.137 1.00 91.19 150 ARG A O 1
ATOM 1257 N N . ALA A 1 151 ? -3.710 -8.341 16.722 1.00 89.12 151 ALA A N 1
ATOM 1258 C CA . ALA A 1 151 ? -4.012 -7.276 17.660 1.00 89.12 151 ALA A CA 1
ATOM 1259 C C . ALA A 1 151 ? -5.509 -7.252 18.030 1.00 89.12 151 ALA A C 1
ATOM 1261 O O . ALA A 1 151 ? -5.825 -7.110 19.210 1.00 89.12 151 ALA A O 1
ATOM 1262 N N . GLU A 1 152 ? -6.419 -7.460 17.070 1.00 87.94 152 GLU A N 1
ATOM 1263 C CA . GLU A 1 152 ? -7.859 -7.577 17.346 1.00 87.94 152 GLU A CA 1
ATOM 1264 C C . GLU A 1 152 ? -8.167 -8.771 18.260 1.00 87.94 152 GLU A C 1
ATOM 1266 O O . GLU A 1 152 ? -8.896 -8.624 19.242 1.00 87.94 152 GLU A O 1
ATOM 1271 N N . ALA A 1 153 ? -7.590 -9.941 17.968 1.00 86.31 153 ALA A N 1
ATOM 1272 C CA . ALA A 1 153 ? -7.821 -11.164 18.733 1.00 86.31 153 ALA A CA 1
ATOM 1273 C C . ALA A 1 153 ? -7.340 -11.050 20.190 1.00 86.31 153 ALA A C 1
ATOM 1275 O O . ALA A 1 153 ? -8.062 -11.446 21.106 1.00 86.31 153 ALA A O 1
ATOM 1276 N N . THR A 1 154 ? -6.159 -10.466 20.423 1.00 80.88 154 THR A N 1
ATOM 1277 C CA . THR A 1 154 ? -5.623 -10.259 21.778 1.00 80.88 154 THR A CA 1
ATOM 1278 C C . THR A 1 154 ? -6.507 -9.323 22.604 1.00 80.88 154 THR A C 1
ATOM 1280 O O . THR A 1 154 ? -6.781 -9.608 23.768 1.00 80.88 154 THR A O 1
ATOM 1283 N N . LEU A 1 155 ? -7.012 -8.236 22.007 1.00 75.31 155 LEU A N 1
ATOM 1284 C CA . LEU A 1 155 ? -7.898 -7.296 22.705 1.00 75.31 155 LEU A CA 1
ATOM 1285 C C . LEU A 1 155 ? -9.246 -7.924 23.087 1.00 75.31 155 LEU A C 1
ATOM 1287 O O . LEU A 1 155 ? -9.841 -7.534 24.090 1.00 75.31 155 LEU A O 1
ATOM 1291 N N . ILE A 1 156 ? -9.748 -8.875 22.294 1.00 75.81 156 ILE A N 1
ATOM 1292 C CA . ILE A 1 156 ? -10.967 -9.625 22.628 1.00 75.81 156 ILE A CA 1
ATOM 1293 C C . ILE A 1 156 ? -10.710 -10.524 23.843 1.00 75.81 156 ILE A C 1
ATOM 1295 O O . ILE A 1 156 ? -11.480 -10.481 24.798 1.00 75.81 156 ILE A O 1
ATOM 1299 N N . GLN A 1 157 ? -9.592 -11.255 23.851 1.00 73.50 157 GLN A N 1
ATOM 1300 C CA . GLN A 1 157 ? -9.225 -12.140 24.962 1.00 73.50 157 GLN A CA 1
ATOM 1301 C C . GLN A 1 157 ? -9.035 -11.383 26.285 1.00 73.50 157 GLN A C 1
ATOM 1303 O O . GLN A 1 157 ? -9.488 -11.857 27.321 1.00 73.50 157 GLN A O 1
ATOM 1308 N N . GLN A 1 158 ? -8.425 -10.193 26.258 1.00 71.50 158 GLN A N 1
ATOM 1309 C CA . GLN A 1 158 ? -8.257 -9.353 27.453 1.00 71.50 158 GLN A CA 1
ATOM 1310 C C . GLN A 1 158 ? -9.602 -8.884 28.029 1.00 71.50 158 GLN A C 1
ATOM 1312 O O . GLN A 1 158 ? -9.827 -8.968 29.233 1.00 71.50 158 GLN A O 1
ATOM 1317 N N . LYS A 1 159 ? -10.546 -8.480 27.166 1.00 70.38 159 LYS A N 1
ATOM 1318 C CA . LYS A 1 159 ? -11.901 -8.087 27.593 1.00 70.38 159 LYS A CA 1
ATOM 1319 C C . LYS A 1 159 ? -12.700 -9.243 28.190 1.00 70.38 159 LYS A C 1
ATOM 1321 O O . LYS A 1 159 ? -13.470 -9.032 29.121 1.00 70.38 159 LYS A O 1
ATOM 1326 N N . GLU A 1 160 ? -12.540 -10.452 27.655 1.00 72.25 160 GLU A N 1
ATOM 1327 C CA . GLU A 1 160 ? -13.198 -11.659 28.175 1.00 72.25 160 GLU A CA 1
ATOM 1328 C C . GLU A 1 160 ? -12.612 -12.116 29.521 1.00 72.25 160 GLU A C 1
ATOM 1330 O O . GLU A 1 160 ? -13.303 -12.772 30.299 1.00 72.25 160 GLU A O 1
ATOM 1335 N N . GLN A 1 161 ? -11.363 -11.743 29.818 1.00 68.69 161 GLN A N 1
ATOM 1336 C CA . GLN A 1 161 ? -10.671 -12.069 31.069 1.00 68.69 161 GLN A CA 1
ATOM 1337 C C . GLN A 1 161 ? -10.870 -11.029 32.185 1.00 68.69 161 GLN A C 1
ATOM 1339 O O . GLN A 1 161 ? -10.428 -11.266 33.308 1.00 68.69 161 GLN A O 1
ATOM 1344 N N . GLY A 1 162 ? -11.607 -9.942 31.927 1.00 51.53 162 GLY A N 1
ATOM 1345 C CA . GLY A 1 162 ? -12.042 -8.999 32.961 1.00 51.53 162 GLY A CA 1
ATOM 1346 C C . GLY A 1 162 ? -10.971 -8.020 33.448 1.00 51.53 162 GLY A C 1
ATOM 1347 O O . GLY A 1 162 ? -11.024 -7.622 34.612 1.00 51.53 162 GLY A O 1
ATOM 1348 N N . GLU A 1 163 ? -10.025 -7.642 32.582 1.00 51.66 163 GLU A N 1
ATOM 1349 C CA . GLU A 1 163 ? -9.183 -6.447 32.776 1.00 51.66 163 GLU A CA 1
ATOM 1350 C C . GLU A 1 163 ? -9.918 -5.150 32.400 1.00 51.66 163 GLU A C 1
ATOM 1352 O O . GLU A 1 163 ? -10.639 -5.133 31.370 1.00 51.66 163 GLU A O 1
#

pLDDT: mean 93.22, std 9.02, range [49.62, 98.69]

Secondary structure (DSSP, 8-state):
--GGGHHHHHHHHHHHHHHHHHHHHHTT--GGGGGPEETTEEEEEHHHHHHHHHHHIIIIIH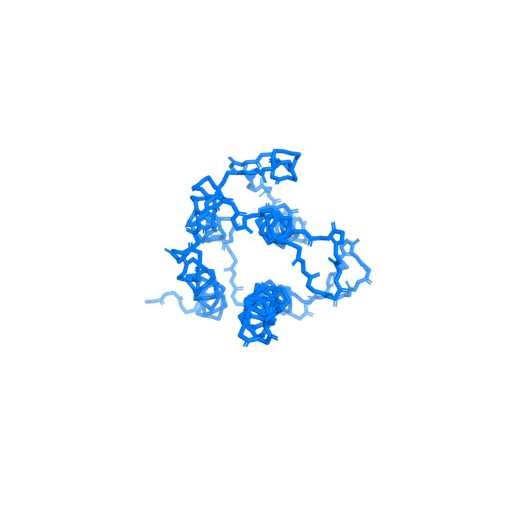HHHHHHTTPPP---SS-HHHHHT---HHHHHHHHHHHHHHHHHHTTT--GGGSSS--EE-TTS-EE-HHHHHHHHHHHHHHHHHHHHHHHHHHHHHHHTT-

Solvent-accessible surface area (backbone atoms only — not comparable to full-atom values): 9223 Å² total; per-residue (Å²): 131,77,75,57,31,56,62,51,48,52,51,52,52,49,34,42,51,40,51,53,51,47,52,62,56,55,72,76,57,55,74,75,50,36,72,38,53,33,84,92,41,72,91,42,28,47,31,55,54,50,25,51,52,52,41,40,52,56,72,33,54,58,43,50,54,26,53,80,72,70,45,86,65,69,77,51,99,63,56,70,69,58,33,70,69,49,84,50,62,69,60,52,50,51,52,56,67,47,43,51,63,47,50,53,59,66,47,66,82,62,36,48,72,65,31,51,85,62,68,44,78,43,102,85,74,52,74,35,27,51,46,56,44,51,52,46,56,31,52,50,50,48,52,50,46,52,54,50,52,51,37,54,53,52,55,51,55,45,57,76,70,70,111

InterPro domains:
  IPR024775 Hercynine oxygenase, DinB-like domain [PF12867] (16-148)
  IPR034660 DinB/YfiT-like 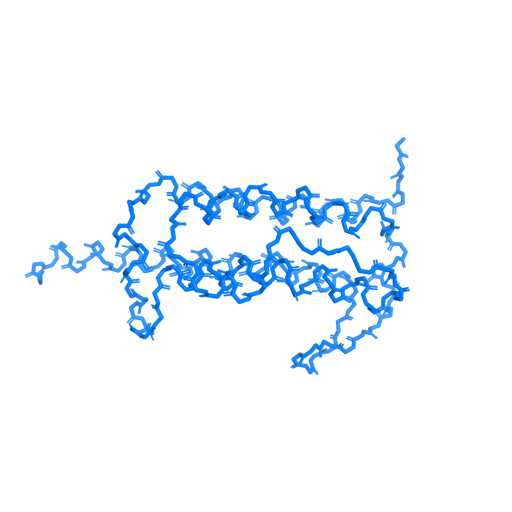putative metalloenzymes [G3DSA:1.20.120.450] (1-160)
  IPR034660 DinB/YfiT-like putative metalloenzymes [SSF109854] (3-150)

Radius of gyration: 17.13 Å; Cα contacts (8 Å, |Δi|>4): 161; chains: 1; bounding box: 36×27×58 Å